Protein AF-A0A7S4ES69-F1 (afdb_monomer)

Nearest PDB structures (foldseek):
  4db5-assembly1_A  TM=4.041E-01  e=1.218E+00  Oryctolagus cuniculus
  2q8o-assembly1_B  TM=3.366E-01  e=8.833E-01  Mus musculus
  3fc0-assembly1_B  TM=3.414E-01  e=1.094E+00  Mus musculus
  2r30-assembly1_A  TM=4.254E-01  e=2.195E+00  Homo sapiens
  7law-assembly2_B  TM=4.004E-01  e=5.171E+00  Homo sapiens

Secondary structure (DSSP, 8-state):
--GGGEEEEEEETTT--EEEEE---S-TT---EEEEEEPSEEEEEEEEESSSS-SBSSS-B--EEEEETTEEEEEE---SSEEEEEEEEPPP-PPPPPSPPS----PPP-EEEEEE----S-TT--------------

Mean predicted aligned error: 13.43 Å

Foldseek 3Di:
DQLQQKKKWKAFPPPRHTFDIDDSDDDAQAKDKDKGWAAFGKIKIKMFGNQFCWQDDPVHHWKWFWDFVNHTPDIDTPTGGMDMDIDGDHHDPDDPDDPDDPDDPDDPDTGMIMTITGGDDDDDDDDDDDDDPDPDDD

pLDDT: mean 76.5, std 19.6, range [38.31, 98.0]

Solvent-accessible surface area (backbone atoms only — not comparable to full-atom values): 8461 Å² total; per-residue (Å²): 100,68,35,59,38,37,33,36,38,34,26,33,69,84,77,65,50,75,77,47,72,44,62,63,35,86,56,67,45,52,51,61,61,53,68,47,63,49,56,68,46,49,32,36,39,38,40,37,25,78,83,40,65,36,49,25,74,86,51,41,84,42,48,47,44,41,27,56,78,86,39,80,79,47,71,51,32,88,40,38,45,55,51,77,46,79,50,72,45,72,75,79,87,69,74,81,75,73,81,80,72,80,95,66,83,83,74,81,84,61,43,68,28,52,34,53,26,66,30,55,96,66,95,86,74,83,88,85,81,90,80,79,83,74,84,80,86,128

Organism: Chrysotila carterae (NCBI:txid13221)

Structure (mmCIF, N/CA/C/O backbone):
data_AF-A0A7S4ES69-F1
#
_entry.id   AF-A0A7S4ES69-F1
#
loop_
_atom_site.group_PDB
_atom_site.id
_atom_site.type_symbol
_atom_site.label_atom_id
_atom_site.label_alt_id
_atom_site.label_comp_id
_atom_site.label_asym_id
_atom_site.label_entity_id
_atom_site.label_seq_id
_atom_site.pdbx_PDB_ins_code
_atom_site.Cartn_x
_atom_site.Cartn_y
_atom_site.Cartn_z
_atom_site.occupancy
_atom_site.B_iso_or_equiv
_atom_site.auth_seq_id
_atom_site.auth_comp_id
_atom_site.auth_asym_id
_atom_site.auth_atom_id
_atom_site.pdbx_PDB_model_num
ATOM 1 N N . GLU A 1 1 ? 10.064 -0.796 -16.754 1.00 66.94 1 GLU A N 1
ATOM 2 C CA . GLU A 1 1 ? 9.433 -1.030 -15.451 1.00 66.94 1 GLU A CA 1
ATOM 3 C C . GLU A 1 1 ? 10.287 -2.006 -14.668 1.00 66.94 1 GLU A C 1
ATOM 5 O O . GLU A 1 1 ? 10.681 -3.027 -15.236 1.00 66.94 1 GLU A O 1
ATOM 10 N N . TYR A 1 2 ? 10.633 -1.652 -13.432 1.00 82.12 2 TYR A N 1
ATOM 11 C CA . TYR A 1 2 ? 11.487 -2.436 -12.544 1.00 82.12 2 TYR A CA 1
ATOM 12 C C . TYR A 1 2 ? 10.681 -2.820 -11.291 1.00 82.12 2 TYR A C 1
ATOM 14 O O . TYR A 1 2 ? 10.682 -2.113 -10.291 1.00 82.12 2 TYR A O 1
ATOM 22 N N . PRO A 1 3 ? 9.981 -3.964 -11.314 1.00 81.81 3 PRO A N 1
ATOM 23 C CA . PRO A 1 3 ? 9.034 -4.355 -10.261 1.00 81.81 3 PRO A CA 1
ATOM 24 C C . PRO A 1 3 ? 9.710 -4.552 -8.889 1.00 81.81 3 PRO A C 1
ATOM 26 O O . PRO A 1 3 ? 9.068 -4.461 -7.843 1.00 81.81 3 PRO A O 1
ATOM 29 N N . GLY A 1 4 ? 11.025 -4.792 -8.883 1.00 87.69 4 GLY A N 1
ATOM 30 C CA 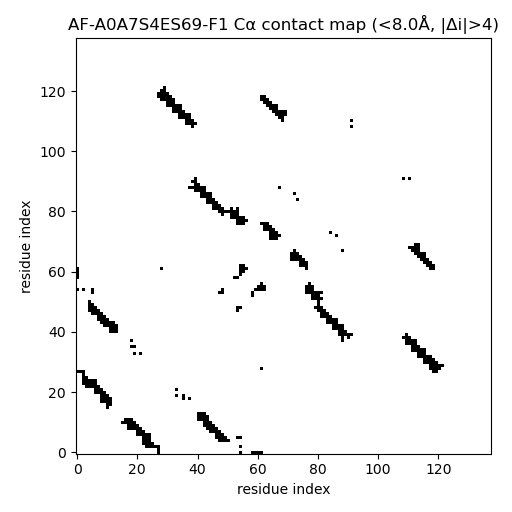. GLY A 1 4 ? 11.824 -4.973 -7.670 1.00 87.69 4 GLY A CA 1
ATOM 31 C C . GLY A 1 4 ? 11.993 -3.709 -6.836 1.00 87.69 4 GLY A C 1
ATOM 32 O O . GLY A 1 4 ? 12.523 -3.787 -5.731 1.00 87.69 4 GLY A O 1
ATOM 33 N N . GLU A 1 5 ? 11.561 -2.563 -7.350 1.00 88.44 5 GLU A N 1
ATOM 34 C CA . GLU A 1 5 ? 11.705 -1.258 -6.706 1.00 88.44 5 GLU A CA 1
ATOM 35 C C . GLU A 1 5 ? 10.463 -0.895 -5.885 1.00 88.44 5 GLU A C 1
ATOM 37 O O . GLU A 1 5 ? 10.553 -0.105 -4.944 1.00 88.44 5 GLU A O 1
ATOM 42 N N . THR A 1 6 ? 9.333 -1.542 -6.186 1.00 92.12 6 THR A N 1
ATOM 43 C CA . THR A 1 6 ? 8.032 -1.279 -5.579 1.00 92.12 6 THR A CA 1
ATOM 44 C C . THR A 1 6 ? 7.830 -2.080 -4.300 1.00 92.12 6 THR A C 1
ATOM 46 O O . THR A 1 6 ? 7.838 -3.312 -4.309 1.00 92.12 6 THR A O 1
ATOM 49 N N . THR A 1 7 ? 7.549 -1.391 -3.200 1.00 95.94 7 THR A N 1
ATOM 50 C CA . THR A 1 7 ? 7.100 -2.002 -1.939 1.00 95.94 7 THR A CA 1
ATOM 51 C C . THR A 1 7 ? 5.898 -1.252 -1.393 1.00 95.94 7 THR A C 1
ATOM 53 O O . THR A 1 7 ? 5.713 -0.074 -1.685 1.00 95.94 7 THR A O 1
ATOM 56 N N . TRP A 1 8 ? 5.058 -1.909 -0.600 1.00 96.88 8 TRP A N 1
ATOM 57 C CA . TRP A 1 8 ? 3.935 -1.234 0.046 1.00 96.88 8 TRP A CA 1
ATOM 58 C C . TRP A 1 8 ? 3.580 -1.846 1.394 1.00 96.88 8 TRP A C 1
ATOM 60 O O . TRP A 1 8 ? 3.971 -2.969 1.721 1.00 96.88 8 TRP A O 1
ATOM 70 N N . VAL A 1 9 ? 2.829 -1.082 2.182 1.00 97.31 9 VAL A N 1
ATOM 71 C CA . VAL A 1 9 ? 2.365 -1.446 3.518 1.00 97.31 9 VAL A CA 1
ATOM 72 C C . VAL A 1 9 ? 0.966 -0.892 3.776 1.00 97.31 9 VAL A C 1
ATOM 74 O O . VAL A 1 9 ? 0.649 0.224 3.367 1.00 97.31 9 VAL A O 1
ATOM 77 N N . VAL A 1 10 ? 0.143 -1.657 4.491 1.00 96.81 10 VAL A N 1
ATOM 78 C CA . VAL A 1 10 ? -1.090 -1.178 5.132 1.00 96.81 10 VAL A CA 1
ATOM 79 C C . VAL A 1 10 ? -0.894 -1.259 6.638 1.00 96.81 10 VAL A C 1
ATOM 81 O O . VAL A 1 10 ? -0.614 -2.337 7.173 1.00 96.81 10 VAL A O 1
ATOM 84 N N . ARG A 1 11 ? -1.060 -0.127 7.321 1.00 96.94 11 ARG A N 1
ATOM 85 C CA . ARG A 1 11 ? -0.943 -0.034 8.781 1.00 96.94 11 ARG A CA 1
ATOM 86 C C . ARG A 1 11 ? -2.095 0.743 9.404 1.00 96.94 11 ARG A C 1
ATOM 88 O O . ARG A 1 11 ? -2.690 1.583 8.730 1.00 96.94 11 ARG A O 1
ATOM 95 N N . SER A 1 12 ? -2.406 0.467 10.669 1.00 95.81 12 SER A N 1
ATOM 96 C CA . SER A 1 12 ? -3.369 1.268 11.438 1.00 95.81 12 SER A CA 1
ATOM 97 C C . SER A 1 12 ? -2.846 2.696 11.586 1.00 95.81 12 SER A C 1
ATOM 99 O O . SER A 1 12 ? -1.698 2.904 11.982 1.00 95.81 12 SER A O 1
ATOM 101 N N . ALA A 1 13 ? -3.693 3.682 11.301 1.00 95.19 13 ALA A N 1
ATO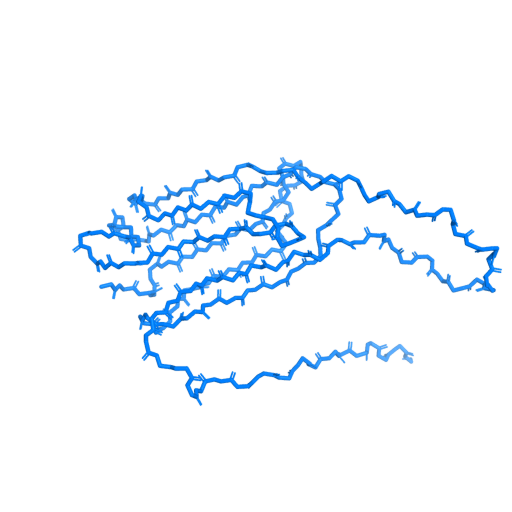M 102 C CA . ALA A 1 13 ? -3.388 5.090 11.541 1.00 95.19 13 ALA A CA 1
ATOM 103 C C . ALA A 1 13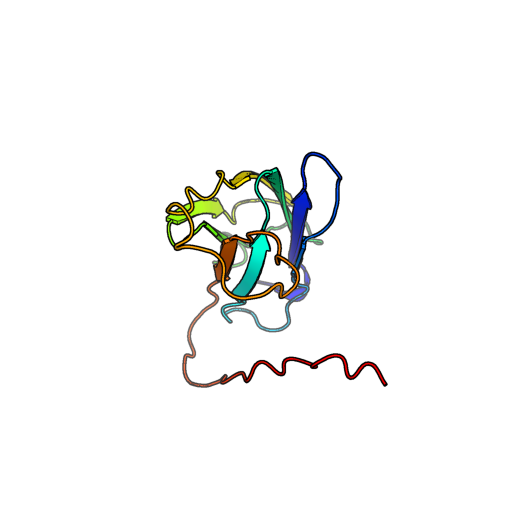 ? -3.306 5.413 13.046 1.00 95.19 13 ALA A C 1
ATOM 105 O O . ALA A 1 13 ? -2.665 6.387 13.443 1.00 95.19 13 ALA A O 1
ATOM 106 N N . THR A 1 14 ? -3.938 4.586 13.884 1.00 93.50 14 THR A N 1
ATOM 107 C CA . THR A 1 14 ? -4.042 4.785 15.333 1.00 93.50 14 THR A CA 1
ATOM 108 C C . THR A 1 14 ? -2.888 4.128 16.087 1.00 93.50 14 THR A C 1
ATOM 110 O O . THR A 1 14 ? -2.304 4.743 16.983 1.00 93.50 14 THR A O 1
ATOM 113 N N . THR A 1 15 ? -2.568 2.870 15.768 1.00 95.38 15 THR A N 1
ATOM 114 C CA . THR A 1 15 ? -1.577 2.073 16.516 1.00 95.38 15 THR A CA 1
ATOM 115 C C . THR A 1 15 ? -0.246 1.907 15.793 1.00 95.38 15 THR A C 1
ATOM 117 O O . THR A 1 15 ? 0.707 1.437 16.412 1.00 95.38 15 THR A O 1
ATOM 120 N N . ASP A 1 16 ? -0.175 2.277 14.510 1.00 94.81 16 ASP A N 1
ATOM 121 C CA . ASP A 1 16 ? 0.951 1.998 13.607 1.00 94.81 16 ASP A CA 1
ATOM 122 C C . ASP A 1 16 ? 1.214 0.487 13.396 1.00 94.81 16 ASP A C 1
ATOM 124 O O . ASP A 1 16 ? 2.234 0.088 12.834 1.00 94.81 16 ASP A O 1
ATOM 128 N N . GLU A 1 17 ? 0.282 -0.380 13.816 1.00 95.19 17 GLU A N 1
ATOM 129 C CA . GLU A 1 17 ? 0.353 -1.826 13.591 1.00 95.19 17 GLU A CA 1
ATOM 130 C C . GLU A 1 17 ? 0.245 -2.147 12.098 1.00 95.19 17 GLU A C 1
ATOM 132 O O . GLU A 1 17 ? -0.662 -1.672 11.414 1.00 95.19 17 GLU A O 1
ATOM 137 N N . VAL A 1 18 ? 1.159 -2.979 11.599 1.00 95.06 18 VAL A N 1
ATOM 138 C CA . VAL A 1 18 ? 1.219 -3.394 10.195 1.00 95.06 18 VAL A CA 1
ATOM 139 C C . VAL A 1 18 ? 0.365 -4.640 9.976 1.00 95.06 18 VAL A C 1
ATOM 141 O O . VAL A 1 18 ? 0.613 -5.677 10.586 1.00 95.06 18 VAL A O 1
ATOM 144 N N . PHE A 1 19 ? -0.595 -4.549 9.056 1.00 92.25 19 PHE A N 1
ATOM 145 C CA . PHE A 1 19 ? -1.512 -5.643 8.719 1.00 92.25 19 PHE A CA 1
ATOM 146 C C . PHE A 1 19 ? -1.144 -6.347 7.415 1.00 92.25 19 PHE A C 1
ATOM 148 O O . PHE A 1 19 ? -1.344 -7.553 7.286 1.00 92.25 19 PHE A O 1
ATOM 155 N N . LEU A 1 20 ? -0.606 -5.604 6.447 1.00 93.81 20 LEU A N 1
ATOM 156 C CA . LEU A 1 20 ? -0.141 -6.149 5.176 1.00 93.81 20 LEU A CA 1
ATOM 157 C C . LEU A 1 20 ? 1.129 -5.456 4.724 1.00 93.81 20 LEU A C 1
ATOM 159 O O . LEU A 1 20 ? 1.294 -4.252 4.912 1.00 93.81 20 LEU A O 1
ATOM 163 N N . THR A 1 21 ? 1.972 -6.221 4.046 1.00 95.12 21 THR A N 1
ATOM 164 C CA . THR A 1 21 ? 3.102 -5.723 3.271 1.00 95.12 21 THR A CA 1
ATOM 165 C C . THR A 1 21 ? 3.150 -6.437 1.928 1.00 95.12 21 THR A C 1
ATOM 167 O O . THR A 1 21 ? 2.635 -7.548 1.779 1.00 95.12 21 THR A O 1
ATOM 170 N N . GLY A 1 22 ? 3.789 -5.810 0.948 1.00 94.25 22 GLY A N 1
ATOM 171 C CA . GLY A 1 22 ? 4.047 -6.423 -0.346 1.00 94.25 22 GLY A CA 1
ATOM 172 C C . GLY A 1 22 ? 5.267 -5.832 -1.036 1.00 94.25 22 GLY A C 1
ATOM 173 O O . GLY A 1 22 ? 5.803 -4.800 -0.627 1.00 94.25 22 GLY A O 1
ATOM 174 N N . GLY A 1 23 ? 5.703 -6.530 -2.083 1.00 93.00 23 GLY A N 1
ATOM 175 C CA . GLY A 1 23 ? 6.969 -6.275 -2.754 1.00 93.00 23 GLY A CA 1
ATOM 176 C C . GLY A 1 23 ? 8.192 -6.654 -1.899 1.00 93.00 23 GLY A C 1
ATOM 177 O O . GLY A 1 23 ? 8.047 -7.120 -0.765 1.00 93.00 23 GLY A O 1
ATOM 178 N N . PRO A 1 24 ? 9.411 -6.465 -2.426 1.00 93.75 24 PRO A N 1
ATOM 179 C CA . PRO A 1 24 ? 9.710 -6.121 -3.818 1.00 93.75 24 PRO A CA 1
ATOM 180 C C . PRO A 1 24 ? 9.298 -7.240 -4.783 1.00 93.75 24 PRO A C 1
ATOM 182 O O . PRO A 1 24 ? 9.284 -8.415 -4.409 1.00 93.75 24 PRO A O 1
ATOM 185 N N . TYR A 1 25 ? 8.943 -6.887 -6.016 1.00 89.81 25 TYR A N 1
ATOM 186 C CA . TYR A 1 25 ? 8.411 -7.837 -6.994 1.00 89.81 25 TYR A CA 1
ATOM 187 C C . TYR A 1 25 ? 9.456 -8.268 -8.029 1.00 89.81 25 TYR A C 1
ATOM 189 O O . TYR A 1 25 ? 10.435 -7.574 -8.275 1.00 89.81 25 TYR A O 1
ATOM 197 N N . LEU A 1 26 ? 9.283 -9.447 -8.628 1.00 84.44 26 LEU A N 1
ATOM 198 C CA . LEU A 1 26 ? 10.257 -9.992 -9.584 1.00 84.44 26 LEU A CA 1
ATOM 199 C C . LEU A 1 26 ? 9.808 -9.817 -11.032 1.00 84.44 26 LEU A C 1
ATOM 201 O O . LEU A 1 26 ? 10.637 -9.544 -11.901 1.00 84.44 26 LEU A O 1
ATOM 205 N N . ASP A 1 27 ? 8.508 -9.942 -11.278 1.00 81.69 27 ASP A N 1
ATOM 206 C CA . ASP A 1 27 ? 7.955 -10.015 -12.621 1.00 81.69 27 ASP A CA 1
ATOM 207 C C . ASP A 1 27 ? 7.249 -8.707 -12.970 1.00 81.69 27 ASP A C 1
ATOM 209 O O . ASP A 1 27 ? 6.297 -8.286 -12.312 1.00 81.69 27 ASP A O 1
ATOM 213 N N . ALA A 1 28 ? 7.734 -8.047 -14.022 1.00 79.50 28 ALA A N 1
ATOM 214 C CA . ALA A 1 28 ? 7.025 -6.929 -14.621 1.00 79.50 28 ALA A CA 1
ATOM 215 C C . ALA A 1 28 ? 5.828 -7.508 -15.368 1.00 79.50 28 ALA A C 1
ATOM 217 O O . ALA A 1 28 ? 5.976 -8.500 -16.083 1.00 79.50 28 ALA A O 1
ATOM 218 N N . GLY A 1 29 ? 4.656 -6.909 -15.213 1.00 71.25 29 GLY A N 1
ATOM 219 C CA . GLY A 1 29 ? 3.488 -7.403 -15.921 1.00 71.25 29 GLY A CA 1
ATOM 220 C C . GLY A 1 29 ? 2.877 -8.717 -15.375 1.00 71.25 29 GLY A C 1
ATOM 221 O O . GLY A 1 29 ? 2.176 -9.404 -16.098 1.00 71.25 29 GLY A O 1
ATOM 222 N N . PHE A 1 30 ? 3.106 -9.092 -14.113 1.00 78.88 30 PHE A N 1
ATOM 223 C CA . PHE A 1 30 ? 2.238 -9.959 -13.292 1.00 78.88 30 PHE A CA 1
ATOM 224 C C . PHE A 1 30 ? 1.365 -9.360 -12.134 1.00 78.88 30 PHE A C 1
ATOM 226 O O . PHE A 1 30 ? 1.910 -8.757 -11.203 1.00 78.88 30 PHE A O 1
ATOM 233 N N . LEU A 1 31 ? 0.037 -9.610 -12.097 1.00 79.25 31 LEU A N 1
ATOM 234 C CA . LEU A 1 31 ? -0.908 -9.173 -11.030 1.00 79.25 31 LEU A CA 1
ATOM 235 C C . LEU A 1 31 ? -0.589 -9.718 -9.610 1.00 79.25 31 LEU A C 1
ATOM 237 O O . LEU A 1 31 ? -0.967 -10.845 -9.293 1.00 79.25 31 LEU A O 1
ATOM 241 N N . TYR A 1 32 ? -0.022 -8.914 -8.700 1.00 84.81 32 TYR A N 1
ATOM 242 C CA . TYR A 1 32 ? 0.177 -9.260 -7.282 1.00 84.81 32 TYR A CA 1
ATOM 243 C C . TYR A 1 32 ? -1.004 -8.927 -6.338 1.00 84.81 32 TYR A C 1
ATOM 245 O O . TYR A 1 32 ? -1.140 -7.833 -5.808 1.00 84.81 32 TYR A O 1
ATOM 253 N N . ALA A 1 33 ? -1.849 -9.898 -6.009 1.00 86.56 33 ALA A N 1
ATOM 254 C CA . ALA A 1 33 ? -2.922 -9.732 -5.021 1.00 86.56 33 ALA A CA 1
ATOM 255 C C . ALA A 1 33 ? -2.514 -10.174 -3.597 1.00 86.56 33 ALA A C 1
ATOM 257 O O . ALA A 1 33 ? -1.815 -11.172 -3.445 1.00 86.56 33 ALA A O 1
ATOM 258 N N . ALA A 1 34 ? -2.982 -9.482 -2.554 1.00 86.50 34 ALA A N 1
ATOM 259 C CA . ALA A 1 34 ? -2.839 -9.865 -1.146 1.00 86.50 34 ALA A CA 1
ATOM 260 C C . ALA A 1 34 ? -4.130 -9.559 -0.371 1.00 86.50 34 ALA A C 1
ATOM 262 O O . ALA A 1 34 ? -4.671 -8.475 -0.485 1.00 86.50 34 ALA A O 1
ATOM 263 N N . GLU A 1 35 ? -4.646 -10.467 0.451 1.00 88.12 35 GLU A N 1
ATOM 264 C CA . GLU A 1 35 ? -5.863 -10.210 1.233 1.00 88.12 35 GLU A CA 1
ATOM 265 C C . GLU A 1 35 ? -5.626 -10.332 2.736 1.00 88.12 35 GLU A C 1
ATOM 267 O O . GLU A 1 35 ? -4.852 -11.174 3.185 1.00 88.12 35 GLU A O 1
ATOM 272 N N . VAL A 1 36 ? -6.290 -9.488 3.525 1.00 89.06 36 VAL A N 1
ATOM 273 C CA . VAL A 1 36 ? -6.257 -9.527 4.993 1.00 89.06 36 VAL A CA 1
ATOM 274 C C . VAL A 1 36 ? -7.618 -9.173 5.541 1.00 89.06 36 VAL A C 1
ATOM 276 O O . VAL A 1 36 ? -8.373 -8.453 4.902 1.00 89.06 36 VAL A O 1
ATOM 279 N N . PHE A 1 37 ? -7.932 -9.614 6.753 1.00 85.81 37 PHE A N 1
ATOM 280 C CA . PHE A 1 37 ? -9.080 -9.061 7.443 1.00 85.81 37 PHE A CA 1
ATOM 281 C C . PHE A 1 37 ? -8.673 -7.898 8.350 1.00 85.81 37 PHE A C 1
ATOM 283 O O . PHE A 1 37 ? -7.861 -8.088 9.254 1.00 85.81 37 PHE A O 1
ATOM 290 N N . LEU A 1 38 ? -9.254 -6.715 8.136 1.00 86.88 38 LEU A N 1
ATOM 291 C CA . LEU A 1 38 ? -8.997 -5.533 8.964 1.00 86.88 38 LEU A CA 1
ATOM 292 C C . LEU A 1 38 ? -10.134 -5.325 9.980 1.00 86.88 38 LEU A C 1
ATOM 294 O O . LEU A 1 38 ? -11.307 -5.471 9.612 1.00 86.88 38 LEU A O 1
ATOM 298 N N . PRO A 1 39 ? -9.832 -5.027 11.258 1.00 87.81 39 PRO A N 1
ATOM 299 C CA . PRO A 1 39 ? -10.836 -4.533 12.195 1.00 87.81 39 PRO A CA 1
ATOM 300 C C . PRO A 1 39 ? -11.359 -3.138 11.798 1.00 87.81 39 PRO A C 1
ATOM 302 O O . PRO A 1 39 ? -10.860 -2.498 10.879 1.00 87.81 39 PRO A O 1
ATOM 305 N N . TYR A 1 40 ? -12.397 -2.671 12.497 1.00 89.31 40 TYR A N 1
ATOM 306 C CA . TYR A 1 40 ? -12.844 -1.278 12.398 1.00 89.31 40 TYR A CA 1
ATOM 307 C C . TYR A 1 40 ? -11.742 -0.351 12.918 1.00 89.31 40 TYR A C 1
ATOM 309 O O . TYR A 1 40 ? -11.444 -0.373 14.115 1.00 89.31 40 TYR A O 1
ATOM 317 N N . ASP A 1 41 ? -11.161 0.439 12.021 1.00 92.81 41 ASP A N 1
ATOM 318 C CA . ASP A 1 41 ? -10.172 1.475 12.316 1.00 92.81 41 ASP A CA 1
ATOM 319 C C . ASP A 1 41 ? -9.964 2.364 11.074 1.00 92.81 41 ASP A C 1
ATOM 321 O O . ASP A 1 41 ? -10.532 2.134 9.995 1.00 92.81 41 ASP A O 1
ATOM 325 N N . GLU A 1 42 ? -9.122 3.374 11.239 1.00 95.69 42 GLU A N 1
ATOM 326 C CA . GLU A 1 42 ? -8.524 4.149 10.160 1.00 95.69 42 GLU A CA 1
ATOM 327 C C . GLU A 1 42 ? -7.164 3.547 9.785 1.00 95.69 42 GLU A C 1
ATOM 329 O O . GLU A 1 42 ? -6.392 3.105 10.641 1.00 95.69 42 GLU A O 1
ATOM 334 N N . TYR A 1 43 ? -6.859 3.532 8.492 1.00 96.44 43 TYR A N 1
ATOM 335 C CA . TYR A 1 43 ? -5.674 2.886 7.943 1.00 96.44 43 TYR A CA 1
ATOM 336 C C . TYR A 1 43 ? -4.944 3.792 6.969 1.00 96.44 43 TYR A C 1
ATOM 338 O O . TYR A 1 43 ? -5.541 4.621 6.284 1.00 96.44 43 TYR A O 1
ATOM 346 N N . ILE A 1 44 ? -3.638 3.562 6.874 1.00 98.00 44 ILE A N 1
ATOM 347 C CA . ILE A 1 44 ? -2.759 4.204 5.906 1.00 98.00 44 ILE A CA 1
ATOM 348 C C . ILE A 1 44 ? -2.184 3.116 5.009 1.00 98.00 44 ILE A C 1
ATOM 350 O O . ILE A 1 44 ? -1.439 2.244 5.467 1.00 98.00 44 ILE A O 1
ATOM 354 N N . PHE A 1 45 ? -2.512 3.191 3.725 1.00 97.69 45 PHE A N 1
ATOM 355 C CA . PHE A 1 45 ? -1.760 2.527 2.672 1.00 97.69 45 PHE A CA 1
ATOM 356 C C . PHE A 1 45 ? -0.584 3.420 2.276 1.00 97.69 45 PHE A C 1
ATOM 358 O O . PHE A 1 45 ? -0.744 4.624 2.074 1.00 97.69 45 PHE A O 1
ATOM 365 N N . SER A 1 46 ? 0.612 2.848 2.199 1.00 97.38 46 SER A N 1
ATOM 366 C CA . SER A 1 46 ? 1.808 3.524 1.700 1.00 97.38 46 SER A CA 1
ATOM 367 C C . SER A 1 46 ? 2.472 2.637 0.666 1.00 97.38 46 SER A C 1
ATOM 369 O O . SER A 1 46 ? 2.757 1.478 0.961 1.00 97.38 46 SER A O 1
ATOM 371 N N . ILE A 1 47 ? 2.747 3.186 -0.508 1.00 96.50 47 ILE A N 1
ATOM 372 C CA . ILE A 1 47 ? 3.529 2.544 -1.563 1.00 96.50 47 ILE A CA 1
ATOM 373 C C . ILE A 1 47 ? 4.785 3.370 -1.810 1.00 96.50 47 ILE A C 1
ATOM 375 O O . ILE A 1 47 ? 4.745 4.598 -1.738 1.00 96.50 47 ILE A O 1
ATOM 379 N N . LEU A 1 48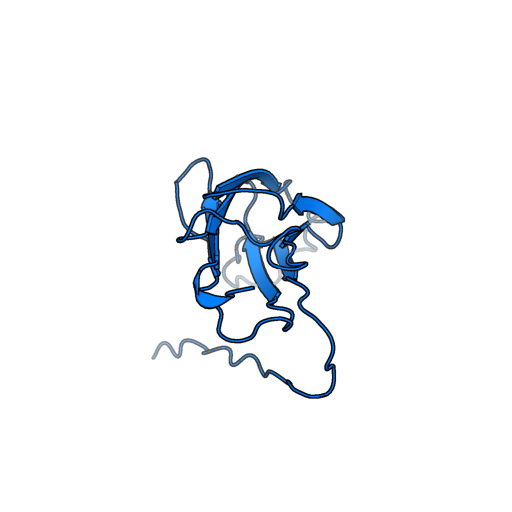 ? 5.902 2.687 -2.023 1.00 95.62 48 LEU A N 1
ATOM 380 C CA . LEU A 1 48 ? 7.220 3.270 -2.193 1.00 95.62 48 LEU A CA 1
ATOM 381 C C . LEU A 1 48 ? 7.872 2.685 -3.437 1.00 95.62 48 LEU A C 1
ATOM 383 O O . LEU A 1 48 ? 7.802 1.474 -3.661 1.00 95.62 48 LEU A O 1
ATOM 387 N N . ASP A 1 49 ? 8.550 3.550 -4.173 1.00 93.50 49 ASP A N 1
ATOM 388 C CA . ASP A 1 49 ? 9.470 3.188 -5.234 1.00 93.50 49 ASP A CA 1
ATOM 389 C C . ASP A 1 49 ? 10.884 3.638 -4.850 1.00 93.50 49 ASP A C 1
ATOM 391 O O . ASP A 1 49 ? 11.128 4.802 -4.527 1.00 93.50 49 ASP A O 1
ATOM 395 N N . SER A 1 50 ? 11.823 2.693 -4.817 1.00 93.75 50 SER A N 1
ATOM 396 C CA . SER A 1 50 ? 13.171 2.961 -4.299 1.00 93.75 50 SER A CA 1
ATOM 397 C C . SER A 1 50 ? 14.072 3.787 -5.228 1.00 93.75 50 SER A C 1
ATOM 399 O O . SER A 1 50 ? 15.089 4.307 -4.755 1.00 93.75 50 SER A O 1
ATOM 401 N N . PHE A 1 51 ? 13.731 3.911 -6.514 1.00 90.19 51 PHE A N 1
ATOM 402 C CA . PHE A 1 51 ? 14.491 4.692 -7.497 1.00 90.19 51 PHE A CA 1
ATOM 403 C C . PHE A 1 51 ? 13.842 6.044 -7.805 1.00 90.19 51 PHE A C 1
ATOM 405 O O . PHE A 1 51 ? 14.519 6.933 -8.334 1.00 90.19 51 PHE A O 1
ATOM 412 N N . GLY A 1 52 ? 12.588 6.228 -7.395 1.00 90.00 52 GLY A N 1
ATOM 413 C CA . GLY A 1 52 ? 11.888 7.505 -7.433 1.00 90.00 52 GLY A CA 1
ATOM 414 C C . GLY A 1 52 ? 11.340 7.860 -8.809 1.00 90.00 52 GLY A C 1
ATOM 415 O O . GLY A 1 52 ? 11.050 9.030 -9.071 1.00 90.00 52 GLY A O 1
ATOM 416 N N . ASP A 1 53 ? 11.235 6.890 -9.713 1.00 86.56 53 ASP A N 1
ATOM 417 C CA . ASP A 1 53 ? 10.624 7.060 -11.033 1.00 86.56 53 ASP A CA 1
ATOM 418 C C . ASP A 1 53 ? 9.172 6.564 -11.086 1.00 86.56 53 ASP A C 1
ATOM 420 O O . ASP A 1 53 ? 8.470 6.849 -12.064 1.00 86.56 53 ASP A O 1
ATOM 424 N N . GLY A 1 54 ? 8.717 5.925 -10.005 1.00 87.56 54 GLY A N 1
ATOM 425 C CA . GLY A 1 54 ? 7.352 5.467 -9.818 1.00 87.56 54 GLY A CA 1
ATOM 426 C C . GLY A 1 54 ? 7.013 4.218 -10.612 1.00 87.56 54 GLY A C 1
ATOM 427 O O . GLY A 1 54 ? 7.787 3.705 -11.413 1.00 87.56 54 GLY A O 1
ATOM 428 N N . ILE A 1 55 ? 5.777 3.752 -10.440 1.00 87.12 55 ILE A N 1
ATOM 429 C CA . ILE A 1 55 ? 5.306 2.543 -11.129 1.00 87.12 55 ILE A CA 1
ATOM 430 C C . ILE A 1 55 ? 4.617 2.838 -12.471 1.00 87.12 55 ILE A C 1
ATOM 432 O O . ILE A 1 55 ? 4.378 1.911 -13.242 1.00 87.12 55 ILE A O 1
ATOM 436 N N . CYS A 1 56 ? 4.314 4.108 -12.788 1.00 84.69 56 CYS A N 1
ATOM 437 C CA . CYS A 1 56 ? 3.583 4.488 -14.004 1.00 84.69 56 CYS A CA 1
ATOM 438 C C . CYS A 1 56 ? 4.285 5.472 -14.957 1.00 84.69 56 CYS A C 1
ATOM 440 O O . CYS A 1 56 ? 5.010 6.397 -14.593 1.00 84.69 56 CYS A O 1
ATOM 442 N N . CYS A 1 57 ? 3.891 5.295 -16.224 1.00 75.44 57 CYS A N 1
ATOM 443 C CA . CYS A 1 57 ? 3.544 6.274 -17.258 1.00 75.44 57 CYS A CA 1
ATOM 444 C C . CYS A 1 57 ? 4.664 6.641 -18.221 1.00 75.44 57 CYS A C 1
ATOM 446 O O . CYS A 1 57 ? 4.453 6.673 -19.435 1.00 75.44 57 CYS A O 1
ATOM 448 N N . LEU A 1 58 ? 5.866 6.878 -17.705 1.00 68.75 58 LEU A N 1
ATOM 449 C CA . LEU A 1 58 ? 7.059 7.014 -18.546 1.00 68.75 58 LEU A CA 1
ATOM 450 C C . LEU A 1 58 ? 7.872 5.720 -18.590 1.00 68.75 58 LEU A C 1
ATOM 452 O O . LEU A 1 58 ? 8.492 5.421 -19.612 1.00 68.75 58 LEU A O 1
ATOM 456 N N . TYR A 1 59 ? 7.825 4.942 -17.509 1.00 65.81 59 TYR A N 1
ATOM 457 C CA . TYR A 1 59 ? 8.652 3.751 -17.325 1.00 65.81 59 TYR A CA 1
ATOM 458 C C . TYR A 1 59 ? 7.844 2.449 -17.265 1.00 65.81 59 TYR A C 1
ATOM 460 O O . TYR A 1 59 ? 8.443 1.375 -17.187 1.00 65.81 59 TYR A O 1
ATOM 468 N N . GLY A 1 60 ? 6.522 2.541 -17.448 1.00 72.06 60 GLY A N 1
ATOM 469 C CA . GLY A 1 60 ? 5.624 1.433 -17.757 1.00 72.06 60 GLY A CA 1
ATOM 470 C C . GLY A 1 60 ? 4.154 1.757 -17.462 1.00 72.06 60 GLY A C 1
ATOM 471 O O . GLY A 1 60 ? 3.755 2.905 -17.649 1.00 72.06 60 GLY A O 1
ATOM 472 N N . ASN A 1 61 ? 3.332 0.771 -17.102 1.00 82.94 61 ASN A N 1
ATOM 473 C CA . ASN A 1 61 ? 1.876 0.944 -16.913 1.00 82.94 61 ASN A CA 1
ATOM 474 C C . ASN A 1 61 ? 1.388 0.329 -15.591 1.00 82.94 61 ASN A C 1
ATOM 476 O O . ASN A 1 61 ? 0.247 -0.135 -15.513 1.00 82.94 61 ASN A O 1
ATOM 480 N N . GLY A 1 62 ? 2.260 0.280 -14.583 1.00 86.25 62 GLY A N 1
ATOM 481 C CA . GLY A 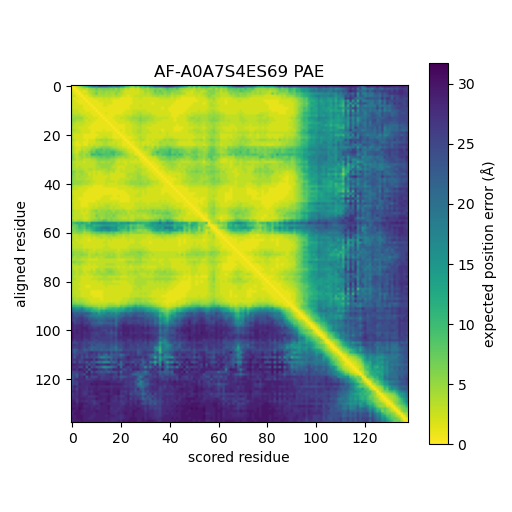1 62 ? 1.930 -0.196 -13.251 1.00 86.25 62 GLY A CA 1
ATOM 482 C C . GLY A 1 62 ? 0.887 0.679 -12.561 1.00 86.25 62 GLY A C 1
ATOM 483 O O . GLY A 1 62 ? 0.818 1.896 -12.745 1.00 86.25 62 GLY A O 1
ATOM 484 N N . GLU A 1 63 ? 0.058 0.031 -11.752 1.00 91.06 63 GLU A N 1
ATOM 485 C CA . GLU A 1 63 ? -1.023 0.665 -11.015 1.00 91.06 63 GLU A CA 1
ATOM 486 C C . GLU A 1 63 ? -1.338 -0.144 -9.755 1.00 91.06 63 GLU A C 1
ATOM 488 O O . GLU A 1 63 ? -1.275 -1.376 -9.756 1.00 91.06 63 GLU A O 1
ATOM 493 N N . TRP A 1 64 ? -1.716 0.538 -8.678 1.00 93.62 64 TRP A N 1
ATOM 494 C CA . TRP A 1 64 ? -2.258 -0.087 -7.479 1.00 93.62 64 TRP A CA 1
ATOM 495 C C . TRP A 1 64 ? -3.746 0.246 -7.337 1.00 93.62 64 TRP A C 1
ATOM 497 O O . TRP A 1 64 ? -4.212 1.318 -7.719 1.00 93.62 64 TRP A O 1
ATOM 507 N N . THR A 1 65 ? -4.520 -0.690 -6.792 1.00 94.25 65 THR A N 1
ATOM 508 C CA . THR A 1 65 ? -5.944 -0.508 -6.476 1.00 94.25 65 THR A CA 1
ATOM 509 C C . THR A 1 65 ? -6.233 -1.145 -5.125 1.00 94.25 65 THR A C 1
ATOM 511 O O . THR A 1 65 ? -5.813 -2.276 -4.867 1.00 94.25 65 THR A O 1
ATOM 514 N N . LEU A 1 66 ? -6.958 -0.432 -4.264 1.00 93.12 66 LEU A N 1
ATOM 515 C CA . LEU A 1 66 ? -7.372 -0.914 -2.950 1.00 93.12 66 LEU A CA 1
ATOM 516 C C . LEU A 1 66 ? -8.890 -1.106 -2.939 1.00 93.12 66 LEU A C 1
ATOM 518 O O . LEU A 1 66 ? -9.649 -0.167 -3.189 1.00 93.12 66 LEU A O 1
ATOM 522 N N . LEU A 1 67 ? -9.326 -2.336 -2.651 1.00 91.44 67 LEU A N 1
ATOM 523 C CA . LEU A 1 67 ? -10.737 -2.704 -2.580 1.00 91.44 67 LEU A CA 1
ATOM 524 C C . LEU A 1 67 ? -11.128 -3.052 -1.141 1.00 91.44 67 LEU A C 1
ATOM 526 O O . LEU A 1 67 ? -10.538 -3.931 -0.516 1.00 91.44 67 LEU A O 1
ATOM 530 N N . LEU A 1 68 ? -12.189 -2.426 -0.643 1.00 87.19 68 LEU A N 1
ATOM 531 C CA . LEU A 1 68 ? -12.823 -2.761 0.626 1.00 87.19 68 LEU A CA 1
ATOM 532 C C . LEU A 1 68 ? -14.186 -3.397 0.344 1.00 87.19 68 LEU A C 1
ATOM 534 O O . LEU A 1 68 ? -15.061 -2.756 -0.232 1.00 87.19 68 LEU A O 1
ATOM 538 N N . GLN A 1 69 ? -14.371 -4.670 0.711 1.00 82.69 69 GLN A N 1
ATOM 539 C CA . GLN A 1 69 ? -15.590 -5.437 0.387 1.00 82.69 69 GLN A CA 1
ATOM 540 C C . GLN A 1 69 ? -15.951 -5.417 -1.114 1.00 82.69 69 GLN A C 1
ATOM 542 O O . GLN A 1 69 ? -17.121 -5.375 -1.494 1.00 82.69 69 GLN A O 1
ATOM 547 N N . GLY A 1 70 ? -14.939 -5.400 -1.987 1.00 82.00 70 GLY A N 1
ATOM 548 C CA . GLY A 1 70 ? -15.126 -5.310 -3.438 1.00 82.00 70 GLY A CA 1
ATOM 549 C C . GLY A 1 70 ? -15.535 -3.923 -3.953 1.00 82.00 70 GLY A C 1
ATOM 550 O O . GLY A 1 70 ? -15.876 -3.803 -5.127 1.00 82.00 70 GLY A O 1
ATOM 551 N N . GLN A 1 71 ? -15.523 -2.884 -3.113 1.00 85.31 71 GLN A N 1
ATOM 552 C CA . GLN A 1 71 ? -15.654 -1.486 -3.530 1.00 85.31 71 GLN A CA 1
ATOM 553 C C . GLN A 1 71 ? -14.280 -0.822 -3.571 1.00 85.31 71 GLN A C 1
ATOM 555 O O . GLN A 1 71 ? -13.507 -0.949 -2.626 1.00 85.31 71 GLN A O 1
ATOM 560 N N . GLU A 1 72 ? -13.979 -0.103 -4.648 1.00 93.12 72 GLU A N 1
ATOM 561 C CA . GLU A 1 72 ? -12.739 0.667 -4.764 1.00 93.12 72 GLU A CA 1
ATOM 562 C C . GLU A 1 72 ? -12.739 1.831 -3.774 1.00 93.12 72 GLU A C 1
ATOM 564 O O . GLU A 1 72 ? -13.643 2.669 -3.787 1.00 93.12 72 GLU A O 1
ATOM 569 N N . VAL A 1 73 ? -11.726 1.864 -2.908 1.00 93.56 73 VAL A N 1
ATOM 570 C CA . VAL A 1 73 ? -11.491 2.967 -1.961 1.00 93.56 73 VAL A CA 1
ATOM 571 C C . VAL A 1 73 ? -10.275 3.808 -2.341 1.00 93.56 73 VAL A C 1
ATOM 573 O O . VAL A 1 73 ? -10.099 4.899 -1.807 1.00 93.56 73 VAL A O 1
ATOM 576 N N . GLY A 1 74 ? -9.470 3.343 -3.297 1.00 93.31 74 GLY A N 1
ATOM 577 C CA . GLY A 1 74 ? -8.457 4.164 -3.942 1.00 93.31 74 GLY A CA 1
ATOM 578 C C . GLY A 1 74 ? -7.693 3.429 -5.033 1.00 93.31 74 GLY A C 1
ATOM 579 O O . GLY A 1 74 ? -7.704 2.197 -5.108 1.00 93.31 74 GLY A O 1
ATOM 580 N N . ARG A 1 75 ? -7.035 4.223 -5.874 1.00 95.25 75 ARG A N 1
ATOM 581 C CA . ARG A 1 75 ? -6.280 3.788 -7.045 1.00 95.25 75 ARG A CA 1
ATOM 582 C C . ARG A 1 75 ? -5.209 4.824 -7.364 1.00 95.25 75 ARG A C 1
ATOM 584 O O . ARG A 1 75 ? -5.465 6.018 -7.202 1.00 95.25 75 ARG A O 1
ATOM 591 N N . GLY A 1 76 ? -4.049 4.375 -7.826 1.00 93.44 76 GLY A N 1
ATOM 592 C CA . GLY A 1 76 ? -2.927 5.259 -8.137 1.00 93.44 76 GLY A CA 1
ATOM 593 C C . GLY A 1 76 ? -1.761 4.530 -8.793 1.00 93.44 76 GLY A C 1
ATOM 594 O O . GLY A 1 76 ? -1.863 3.362 -9.160 1.00 93.44 76 GLY A O 1
ATOM 595 N N . GLY A 1 77 ? -0.643 5.231 -8.948 1.00 89.88 77 GLY A N 1
ATOM 596 C CA . GLY A 1 77 ? 0.533 4.728 -9.669 1.00 89.88 77 GLY A CA 1
ATOM 597 C C .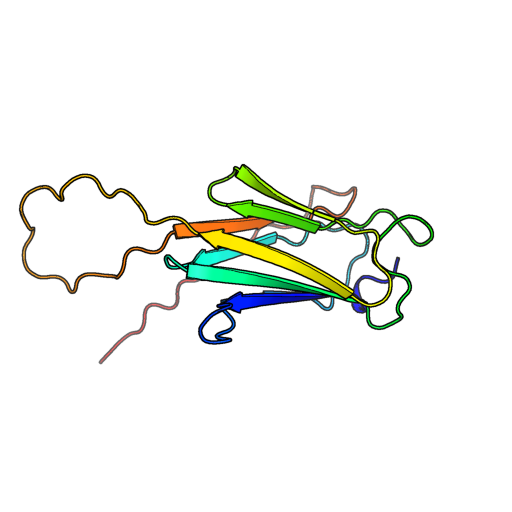 GLY A 1 77 ? 1.408 5.829 -10.267 1.00 89.88 77 GLY A C 1
ATOM 598 O O . GLY A 1 77 ? 2.583 5.604 -10.543 1.00 89.88 77 GLY A O 1
ATOM 599 N N . GLU A 1 78 ? 0.861 7.038 -10.413 1.00 91.69 78 GLU A N 1
ATOM 600 C CA . GLU A 1 78 ? 1.585 8.247 -10.818 1.00 91.69 78 GLU A CA 1
ATOM 601 C C . GLU A 1 78 ? 2.220 8.949 -9.609 1.00 91.69 78 GLU A C 1
ATOM 603 O O . GLU A 1 78 ? 1.771 10.006 -9.163 1.00 91.69 78 GLU A O 1
ATOM 608 N N . P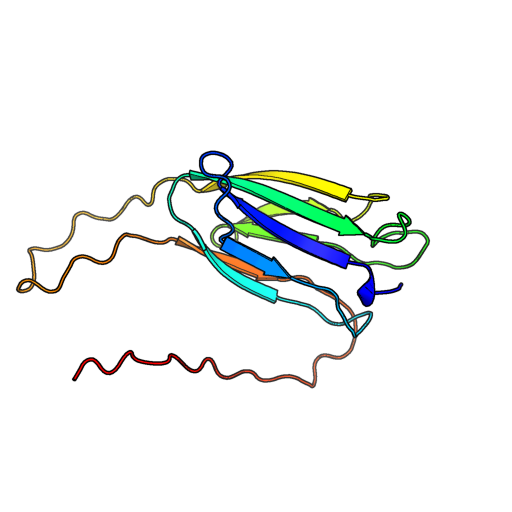HE A 1 79 ? 3.290 8.365 -9.077 1.00 92.44 79 PHE A N 1
ATOM 609 C CA . PHE A 1 79 ? 4.107 8.970 -8.024 1.00 92.44 79 PHE A CA 1
ATOM 610 C C . PHE A 1 79 ? 5.595 8.874 -8.370 1.00 92.44 79 PHE A C 1
ATOM 612 O O . PHE A 1 79 ? 5.955 8.214 -9.332 1.00 92.44 79 PHE A O 1
ATOM 619 N N . LEU A 1 80 ? 6.451 9.588 -7.634 1.00 91.31 80 LEU A N 1
ATOM 620 C CA . LEU A 1 80 ? 7.908 9.460 -7.761 1.00 91.31 80 LEU A CA 1
ATOM 621 C C . LEU A 1 80 ? 8.401 8.451 -6.722 1.00 91.31 80 LEU A C 1
ATOM 623 O O . LEU A 1 80 ? 8.382 7.257 -6.973 1.00 91.31 80 LEU A O 1
ATOM 627 N N . ASP A 1 81 ? 8.743 8.918 -5.521 1.00 93.88 81 ASP A N 1
ATOM 628 C CA . ASP A 1 81 ? 9.291 8.055 -4.466 1.00 93.88 81 ASP A CA 1
ATOM 629 C C . ASP A 1 81 ? 8.214 7.324 -3.654 1.00 93.88 81 ASP A C 1
ATOM 631 O O . ASP A 1 81 ? 8.432 6.212 -3.181 1.00 93.88 81 ASP A O 1
ATOM 635 N N . GLN A 1 82 ? 7.061 7.959 -3.417 1.00 96.06 82 GLN A N 1
ATOM 636 C CA . GLN A 1 82 ? 6.006 7.379 -2.586 1.00 96.06 82 GLN A CA 1
ATOM 637 C C . GLN A 1 82 ? 4.626 7.981 -2.847 1.00 96.06 82 GLN A C 1
ATOM 639 O O . GLN A 1 82 ? 4.498 9.141 -3.246 1.00 96.06 82 GLN A O 1
ATOM 644 N N . GLU A 1 83 ? 3.600 7.220 -2.480 1.00 96.56 83 GLU A N 1
ATOM 645 C CA . GLU A 1 83 ? 2.210 7.660 -2.416 1.00 96.56 83 GLU A CA 1
ATOM 646 C C . GLU A 1 83 ? 1.538 7.112 -1.150 1.00 96.56 83 GLU A C 1
ATOM 648 O O . GLU A 1 83 ? 1.862 6.019 -0.675 1.00 96.56 83 GLU A O 1
ATOM 653 N N . LEU A 1 84 ? 0.626 7.898 -0.569 1.00 97.38 84 LEU A N 1
ATOM 654 C CA . LEU A 1 84 ? -0.120 7.527 0.630 1.00 97.38 84 LEU A CA 1
ATOM 655 C C . LEU A 1 84 ? -1.617 7.695 0.396 1.00 97.38 84 LEU A C 1
ATOM 657 O O . LEU A 1 84 ? -2.054 8.707 -0.151 1.00 97.38 84 LEU A O 1
ATOM 661 N N . LEU A 1 85 ? -2.392 6.732 0.888 1.00 97.56 85 LEU A N 1
ATOM 662 C CA . LEU A 1 85 ? -3.847 6.785 0.914 1.00 97.56 85 LEU A CA 1
ATOM 663 C C . LEU A 1 85 ? -4.348 6.468 2.322 1.00 97.56 85 LEU A C 1
ATOM 665 O O . LEU A 1 85 ? -4.081 5.393 2.859 1.00 97.56 85 LEU A O 1
ATOM 669 N N . GLU A 1 86 ? -5.121 7.388 2.887 1.00 97.38 86 GLU A N 1
ATOM 670 C CA . GLU A 1 86 ? -5.880 7.161 4.115 1.00 97.38 86 GLU A CA 1
ATOM 671 C C . GLU A 1 86 ? -7.256 6.588 3.763 1.00 97.38 86 GLU A C 1
ATOM 673 O O . GLU A 1 86 ? -7.945 7.101 2.877 1.00 97.38 86 GLU A O 1
ATOM 678 N N . PHE A 1 87 ? -7.668 5.522 4.446 1.00 95.12 87 PHE A N 1
ATOM 679 C CA . PHE A 1 87 ? -8.985 4.914 4.259 1.00 95.12 87 PHE A CA 1
ATOM 680 C C . PHE A 1 87 ? -9.552 4.399 5.583 1.00 95.12 87 PHE A C 1
ATOM 682 O O . PHE A 1 87 ? -8.823 4.128 6.534 1.00 95.12 87 PHE A O 1
ATOM 689 N N . VAL A 1 88 ? -10.877 4.260 5.644 1.00 94.62 88 VAL A N 1
ATOM 690 C CA . VAL A 1 88 ? -11.595 3.839 6.854 1.00 94.62 88 VAL A CA 1
ATOM 691 C C . VAL A 1 88 ? -12.272 2.503 6.604 1.00 94.62 88 VAL A C 1
ATOM 693 O O . VAL A 1 88 ? -12.994 2.346 5.616 1.00 94.62 88 VAL A O 1
ATOM 696 N N . VAL A 1 89 ? -12.085 1.554 7.519 1.00 91.69 89 VAL A N 1
ATOM 697 C CA . VAL A 1 89 ? -12.866 0.315 7.543 1.00 91.69 89 VAL A CA 1
ATOM 698 C C . VAL A 1 89 ? -14.075 0.557 8.443 1.00 91.69 89 VAL A C 1
ATOM 700 O O . VAL A 1 89 ? -13.885 0.734 9.642 1.00 91.69 89 VAL A O 1
ATOM 703 N N . PRO A 1 90 ? -15.314 0.604 7.915 1.00 87.25 90 PRO A N 1
ATOM 704 C CA . PRO A 1 90 ? -16.495 0.874 8.722 1.00 87.25 90 PRO A CA 1
ATOM 705 C C . PRO A 1 90 ? -16.833 -0.324 9.623 1.00 87.25 90 PRO A C 1
ATOM 707 O O . PRO A 1 90 ? -16.444 -1.459 9.327 1.00 87.25 90 PRO A O 1
ATOM 710 N N . PRO A 1 91 ? -17.579 -0.102 10.719 1.00 82.19 91 PRO A N 1
ATOM 711 C CA . PRO A 1 91 ? -17.999 -1.189 11.585 1.00 82.19 91 PRO A CA 1
ATOM 712 C C . PRO A 1 91 ? -18.917 -2.138 10.810 1.00 82.19 91 PRO A C 1
ATOM 714 O O . PRO A 1 91 ? -19.769 -1.708 10.031 1.00 82.19 91 PRO A O 1
ATOM 717 N N . VAL A 1 92 ? -18.747 -3.442 11.027 1.00 71.44 92 VAL A N 1
ATOM 718 C CA . VAL A 1 92 ? -19.650 -4.442 10.455 1.00 71.44 92 VAL A CA 1
ATOM 719 C C . VAL A 1 92 ? -20.965 -4.388 11.218 1.00 71.44 92 VAL A C 1
ATOM 721 O O . VAL A 1 92 ? -21.006 -4.722 12.404 1.00 71.44 92 VAL A O 1
ATOM 724 N N . ASP A 1 93 ? -22.047 -4.031 10.531 1.00 67.69 93 ASP A N 1
ATOM 725 C CA . ASP A 1 93 ? -23.400 -4.230 11.045 1.00 67.69 93 ASP A CA 1
ATOM 726 C C . ASP A 1 93 ? -23.706 -5.734 11.055 1.00 67.69 93 ASP A C 1
ATOM 728 O O . ASP A 1 93 ? -24.235 -6.305 10.098 1.00 67.69 93 ASP A O 1
ATOM 732 N N . LEU A 1 94 ? -23.322 -6.412 12.138 1.00 56.91 94 LEU A N 1
ATOM 733 C CA . LEU A 1 94 ? -23.678 -7.811 12.332 1.00 56.91 94 LEU A CA 1
ATOM 734 C C . LEU A 1 94 ? -25.192 -7.908 12.578 1.00 56.91 94 LEU A C 1
ATOM 736 O O . LEU A 1 94 ? -25.706 -7.223 13.471 1.00 56.91 94 LEU A O 1
ATOM 740 N N . PRO A 1 95 ? -25.929 -8.778 11.858 1.00 58.56 95 PRO A N 1
ATOM 741 C CA . PRO A 1 95 ? -27.279 -9.118 12.279 1.00 58.56 95 PRO A CA 1
ATOM 742 C C . PRO A 1 95 ? -27.221 -9.657 13.718 1.00 58.56 95 PRO A C 1
ATOM 744 O O . PRO A 1 95 ? -26.257 -10.351 14.062 1.00 58.56 95 PRO A O 1
ATOM 747 N N . PRO A 1 96 ? -28.215 -9.353 14.577 1.00 51.72 96 PRO A N 1
ATOM 748 C CA . PRO A 1 96 ? -28.226 -9.858 15.942 1.00 51.72 96 PRO A CA 1
ATOM 749 C C . PRO A 1 96 ? -28.073 -11.376 15.904 1.00 51.72 96 PRO A C 1
ATOM 751 O O . PRO A 1 96 ? -28.879 -12.069 15.279 1.00 51.72 96 PRO A O 1
ATOM 754 N N . ALA A 1 97 ? -26.998 -11.869 16.526 1.00 52.47 97 ALA A N 1
ATOM 755 C CA . ALA A 1 97 ? -26.682 -13.285 16.554 1.00 52.47 97 ALA A CA 1
ATOM 756 C C . ALA A 1 97 ? -27.923 -14.062 17.009 1.00 52.47 97 ALA A C 1
ATOM 758 O O . ALA A 1 97 ? -28.505 -13.777 18.060 1.00 52.47 97 ALA A O 1
ATOM 759 N N . THR A 1 98 ? -28.347 -15.043 16.210 1.00 50.69 98 THR A N 1
ATOM 760 C CA . THR A 1 98 ? -29.292 -16.059 16.679 1.00 50.69 98 THR A CA 1
ATOM 761 C C . THR A 1 98 ? -28.782 -16.657 18.001 1.00 50.69 98 THR A C 1
ATOM 763 O O . THR A 1 98 ? -27.565 -16.740 18.176 1.00 50.69 98 THR A O 1
ATOM 766 N N . PRO A 1 99 ? -29.682 -17.037 18.935 1.00 59.72 99 PRO A N 1
ATOM 767 C CA . PRO A 1 99 ? -29.341 -17.388 20.314 1.00 59.72 99 PRO A CA 1
ATOM 768 C C . PRO A 1 99 ? -28.119 -18.313 20.436 1.00 59.72 99 PRO A C 1
ATOM 770 O O . PRO A 1 99 ? -27.937 -19.195 19.593 1.00 59.72 99 PRO A O 1
ATOM 773 N N . PRO A 1 100 ? -27.293 -18.137 21.482 1.00 54.56 100 PRO A N 1
ATOM 774 C CA . PRO A 1 100 ? -25.926 -18.630 21.494 1.00 54.56 100 PRO A CA 1
ATOM 775 C C . PRO A 1 100 ? -25.884 -20.160 21.468 1.00 54.56 100 PRO A C 1
ATOM 777 O O . PRO A 1 100 ? -26.445 -20.833 22.336 1.00 54.56 100 PRO A O 1
ATOM 780 N N . ALA A 1 101 ? -25.164 -20.703 20.486 1.00 53.50 101 ALA A N 1
ATOM 781 C CA . ALA A 1 101 ? -24.568 -22.026 20.594 1.00 53.50 101 ALA A CA 1
ATOM 782 C C . ALA A 1 101 ? -23.599 -22.048 21.805 1.00 53.50 101 ALA A C 1
ATOM 784 O O . ALA A 1 101 ? -23.105 -20.989 22.202 1.00 53.50 101 ALA A O 1
ATOM 785 N N . PRO A 1 102 ? -23.361 -23.218 22.435 1.00 58.47 102 PRO A N 1
ATOM 786 C CA . PRO A 1 102 ? -22.500 -23.356 23.615 1.00 58.47 102 PRO A CA 1
ATOM 787 C C . PRO A 1 102 ? -21.129 -22.679 23.438 1.00 58.47 102 PRO A C 1
ATOM 789 O O . PRO A 1 102 ? -20.668 -22.534 22.308 1.00 58.47 102 PRO A O 1
ATOM 792 N N . PRO A 1 103 ? -20.475 -22.262 24.539 1.00 55.72 103 PRO A N 1
ATOM 793 C CA . PRO A 1 103 ? -19.380 -21.297 24.522 1.00 55.72 103 PRO A CA 1
ATOM 794 C C . PRO A 1 103 ? -18.135 -21.845 23.816 1.00 55.72 103 PRO A C 1
ATOM 796 O O . PRO A 1 103 ? -17.252 -22.429 24.441 1.00 55.72 103 PRO A O 1
ATOM 799 N N . SER A 1 104 ? -18.045 -21.623 22.509 1.00 52.88 104 SER A N 1
ATOM 800 C CA . SER A 1 104 ? -16.775 -21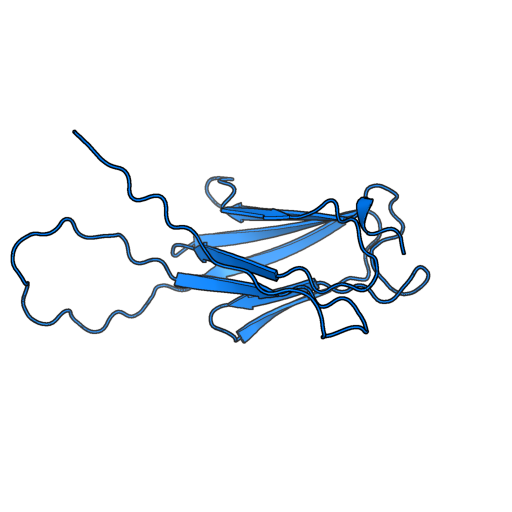.465 21.812 1.00 52.88 104 SER A CA 1
ATOM 801 C C . SER A 1 104 ? -16.372 -19.995 21.903 1.00 52.88 104 SER A C 1
ATOM 803 O O . SER A 1 104 ? -17.217 -19.110 21.764 1.00 52.88 104 SER A O 1
ATOM 805 N N . LEU A 1 105 ? -15.095 -19.748 22.192 1.00 50.66 105 LEU A N 1
ATOM 806 C CA . LEU A 1 105 ? -14.497 -18.421 22.336 1.00 50.66 105 LEU A CA 1
ATOM 807 C C . LEU A 1 105 ? -14.970 -17.486 21.196 1.00 50.66 105 LEU A C 1
ATOM 809 O O . LEU A 1 105 ? -14.882 -17.890 20.036 1.00 50.66 105 LEU A O 1
ATOM 813 N N . PRO A 1 106 ? -15.498 -16.281 21.479 1.00 55.25 106 PRO A N 1
ATOM 814 C CA . PRO A 1 106 ? -15.924 -15.374 20.420 1.00 55.25 106 PRO A CA 1
ATOM 815 C C . PRO A 1 106 ? -14.693 -14.878 19.650 1.00 55.25 106 PRO A C 1
ATOM 817 O O . PRO A 1 106 ? -13.878 -14.140 20.200 1.00 55.25 106 PRO A O 1
ATOM 820 N N . SER A 1 107 ? -14.545 -15.283 18.385 1.00 51.56 107 SER A N 1
ATOM 821 C CA . SER A 1 107 ? -13.597 -14.638 17.471 1.00 51.56 107 SER A CA 1
ATOM 822 C C . SER A 1 107 ? -14.028 -13.182 17.248 1.00 51.56 107 SER A C 1
ATOM 824 O O . SER A 1 107 ? -15.224 -12.936 17.058 1.00 51.56 107 SER A O 1
ATOM 826 N N . PRO A 1 108 ? -13.099 -12.209 17.275 1.00 56.47 108 PRO A N 1
ATOM 827 C CA . PRO A 1 108 ? -13.428 -10.830 16.939 1.00 56.47 108 PRO A CA 1
ATOM 828 C C . PRO A 1 108 ? -13.933 -10.748 15.487 1.00 56.47 108 PRO A C 1
ATOM 830 O O . PRO A 1 108 ? -13.437 -11.488 14.634 1.00 56.47 108 PRO A O 1
ATOM 833 N N . PRO A 1 109 ? -14.920 -9.885 15.184 1.00 56.66 109 PRO A N 1
ATOM 834 C CA . PRO A 1 109 ? -15.379 -9.690 13.816 1.00 56.66 109 PRO A CA 1
ATOM 835 C C . PRO A 1 109 ? -14.273 -9.011 13.010 1.00 56.66 109 PRO A C 1
ATOM 837 O O . PRO A 1 109 ? -13.854 -7.901 13.332 1.00 56.66 109 PRO A O 1
ATOM 840 N N . THR A 1 110 ? -13.797 -9.681 11.968 1.00 47.00 110 THR A N 1
ATOM 841 C CA . THR A 1 110 ? -12.801 -9.147 11.042 1.00 47.00 110 THR A CA 1
ATOM 842 C C . THR A 1 110 ? -13.415 -9.081 9.640 1.00 47.00 110 THR A C 1
ATOM 844 O O . THR A 1 110 ? -14.287 -9.884 9.293 1.00 47.00 110 THR A O 1
ATOM 847 N N . LEU A 1 111 ? -13.029 -8.082 8.843 1.00 50.56 111 LEU A N 1
ATOM 848 C CA . LEU A 1 111 ? -13.648 -7.771 7.550 1.00 50.56 111 LEU A CA 1
ATOM 849 C C . LEU A 1 111 ? -12.694 -8.090 6.396 1.00 50.56 111 LEU A C 1
ATOM 851 O O . LEU A 1 111 ? -11.597 -7.552 6.393 1.00 50.56 111 LEU A O 1
ATOM 855 N N . GLN A 1 112 ? -13.086 -8.942 5.437 1.00 42.81 112 GLN A N 1
ATOM 856 C CA . GLN A 1 112 ? -12.191 -9.387 4.356 1.00 42.81 112 GLN A CA 1
ATOM 857 C C . GLN A 1 112 ? -11.838 -8.214 3.432 1.00 42.81 112 GLN A C 1
ATOM 859 O O . GLN A 1 112 ? -12.711 -7.629 2.785 1.00 42.81 112 GLN A O 1
ATOM 864 N N . VAL A 1 113 ? -10.556 -7.884 3.362 1.00 38.31 113 VAL A N 1
ATOM 865 C CA . VAL A 1 113 ? -9.965 -6.929 2.424 1.00 38.31 113 VAL A CA 1
ATOM 866 C C . VAL A 1 113 ? -9.195 -7.736 1.402 1.00 38.31 113 VAL A C 1
ATOM 868 O O . VAL A 1 113 ? -8.268 -8.444 1.767 1.00 38.31 113 VAL A O 1
ATOM 871 N N . LEU A 1 114 ? -9.569 -7.622 0.132 1.00 48.28 114 LEU A N 1
ATOM 872 C CA . LEU A 1 114 ? -8.853 -8.221 -0.987 1.00 48.28 114 LEU A CA 1
ATOM 873 C C . LEU A 1 114 ? -8.075 -7.113 -1.693 1.00 48.28 114 LEU A C 1
ATOM 875 O O . LEU A 1 114 ? -8.671 -6.255 -2.337 1.00 48.28 114 LEU A O 1
ATOM 879 N N . VAL A 1 115 ? -6.752 -7.128 -1.591 1.00 44.41 115 VAL A N 1
ATOM 880 C CA . VAL A 1 115 ? -5.876 -6.328 -2.453 1.00 44.41 115 VAL A CA 1
ATOM 881 C C . VAL A 1 115 ? -5.608 -7.158 -3.697 1.00 44.41 115 VAL A C 1
ATOM 883 O O . VAL A 1 115 ? -5.236 -8.322 -3.600 1.00 44.41 115 VAL A O 1
ATOM 886 N N . SER A 1 116 ? -5.798 -6.580 -4.875 1.00 41.25 116 SER A N 1
ATOM 887 C CA . SER A 1 116 ? -5.470 -7.206 -6.153 1.00 41.25 116 SER A CA 1
ATOM 888 C C . SER A 1 116 ? -4.678 -6.214 -6.992 1.00 41.25 116 SER A C 1
ATOM 890 O O . SER A 1 116 ? -5.258 -5.252 -7.483 1.00 41.25 116 SER A O 1
ATOM 892 N N . ILE A 1 117 ? -3.370 -6.406 -7.153 1.00 45.97 117 ILE A N 1
ATOM 893 C CA . ILE A 1 117 ? -2.540 -5.541 -8.018 1.00 45.97 117 ILE A CA 1
ATOM 894 C C . ILE A 1 117 ? -2.504 -6.185 -9.383 1.00 45.97 117 ILE A C 1
ATOM 896 O O . ILE A 1 117 ? -2.067 -7.314 -9.396 1.00 45.97 117 ILE A O 1
ATOM 900 N N . LEU A 1 118 ? -3.013 -5.591 -10.477 1.00 47.03 118 LEU A N 1
ATOM 901 C CA . LEU A 1 118 ? -2.999 -6.206 -11.820 1.00 47.03 118 LEU A CA 1
ATOM 902 C C . LEU A 1 118 ? -1.754 -5.806 -12.564 1.00 47.03 118 LEU A C 1
ATOM 904 O O . LEU A 1 118 ? -1.453 -4.631 -12.675 1.00 47.03 118 LEU A O 1
ATOM 908 N N . THR A 1 119 ? -1.072 -6.774 -13.134 1.00 55.72 119 THR A N 1
ATOM 909 C CA . THR A 1 119 ? 0.156 -6.549 -13.866 1.00 55.72 119 THR A CA 1
ATOM 910 C C . THR A 1 119 ? 0.083 -7.603 -15.004 1.00 55.72 119 THR A C 1
ATOM 912 O O . THR A 1 119 ? -0.498 -8.676 -14.820 1.00 55.72 119 THR A O 1
ATOM 915 N N . ASP A 1 120 ? 0.441 -7.164 -16.221 1.00 52.25 120 ASP A N 1
ATOM 916 C CA . ASP A 1 120 ? 0.049 -7.612 -17.581 1.00 52.25 120 ASP A CA 1
ATOM 917 C C . ASP A 1 120 ? 0.077 -9.124 -18.034 1.00 52.25 120 ASP A C 1
ATOM 919 O O . ASP A 1 120 ? -0.438 -10.022 -17.375 1.00 52.25 120 ASP A O 1
ATOM 923 N N . LEU A 1 121 ? 0.365 -9.399 -19.313 1.00 49.12 121 LEU A N 1
ATOM 924 C CA . LEU A 1 121 ? -0.473 -10.163 -20.261 1.00 49.12 121 LEU A CA 1
ATOM 925 C C . LEU A 1 121 ? -0.209 -11.687 -20.395 1.00 49.12 121 LEU A C 1
ATOM 927 O O . LEU A 1 121 ? -0.122 -12.164 -21.525 1.00 49.12 121 LEU A O 1
ATOM 931 N N . PHE A 1 122 ? -0.175 -12.506 -19.333 1.00 56.41 122 PHE A N 1
ATOM 932 C CA . PHE A 1 122 ? -0.185 -13.987 -19.505 1.00 56.41 122 PHE A CA 1
ATOM 933 C C . PHE A 1 122 ? -0.974 -14.767 -18.423 1.00 56.41 122 PHE A C 1
ATOM 935 O O . PHE A 1 122 ? -0.429 -15.131 -17.387 1.00 56.41 122 PHE A O 1
ATOM 942 N N . PRO A 1 123 ? -2.255 -15.117 -18.670 1.00 50.34 123 PRO A N 1
ATOM 943 C CA . PRO A 1 123 ? -3.171 -15.662 -17.657 1.00 50.34 123 PRO A CA 1
ATOM 944 C C . PRO A 1 123 ? -3.079 -17.184 -17.390 1.00 50.34 123 PRO A C 1
ATOM 946 O O . PRO A 1 123 ? -4.001 -17.742 -16.798 1.00 50.34 123 PRO A O 1
ATOM 949 N N . SER A 1 124 ? -2.038 -17.896 -17.843 1.00 49.38 124 SER A N 1
ATOM 950 C CA . SER A 1 124 ? -2.002 -19.375 -17.779 1.00 49.38 124 SER A CA 1
ATOM 951 C C . SER A 1 124 ? -1.184 -20.000 -16.645 1.00 49.38 124 SER A C 1
ATOM 953 O O . SER A 1 124 ? -1.228 -21.217 -16.498 1.00 49.38 124 SER A O 1
ATOM 955 N N . GLU A 1 125 ? -0.492 -19.226 -15.815 1.00 55.25 125 GLU A N 1
ATOM 956 C CA . GLU A 1 125 ? 0.213 -19.746 -14.636 1.00 55.25 125 GLU A CA 1
ATOM 957 C C . GLU A 1 125 ? -0.022 -18.737 -13.505 1.00 55.25 125 GLU A C 1
ATOM 959 O O . GLU A 1 125 ? 0.481 -17.625 -13.537 1.00 55.25 125 GLU A O 1
ATOM 964 N N . THR A 1 126 ? -0.882 -18.981 -12.517 1.00 49.88 126 THR A N 1
ATOM 965 C CA . THR A 1 126 ? -0.458 -19.697 -11.310 1.00 49.88 126 THR A CA 1
ATOM 966 C C . THR A 1 126 ? -1.676 -20.038 -10.438 1.00 49.88 126 THR A C 1
ATOM 968 O O . THR A 1 126 ? -2.515 -19.188 -10.149 1.00 49.88 126 THR A O 1
ATOM 971 N N . THR A 1 127 ? -1.764 -21.294 -9.999 1.00 50.09 127 THR A N 1
ATOM 972 C CA . THR A 1 127 ? -2.688 -21.778 -8.959 1.00 50.09 127 THR A CA 1
ATOM 973 C C . THR A 1 127 ? -2.017 -21.728 -7.590 1.00 50.09 127 THR A C 1
ATOM 975 O O . THR A 1 127 ? -0.906 -22.238 -7.451 1.00 50.09 127 THR A O 1
ATOM 978 N N . TRP A 1 128 ? -2.716 -21.235 -6.566 1.00 53.38 128 TRP A N 1
ATOM 979 C CA . TRP A 1 128 ? -2.251 -21.265 -5.174 1.00 53.38 128 TRP A CA 1
ATOM 980 C C . TRP A 1 128 ? -3.222 -22.055 -4.289 1.00 53.38 128 TRP A C 1
ATOM 982 O O . TRP A 1 128 ? -4.431 -22.042 -4.510 1.00 53.38 128 TRP A O 1
ATOM 992 N N . THR A 1 129 ? -2.684 -22.750 -3.284 1.00 40.00 129 THR A N 1
ATOM 993 C CA . THR A 1 129 ? -3.445 -23.424 -2.220 1.00 40.00 129 THR A CA 1
ATOM 994 C C . THR A 1 129 ? -3.061 -22.777 -0.894 1.00 40.00 129 THR A C 1
ATOM 996 O O . THR A 1 129 ? -1.885 -22.788 -0.537 1.00 40.00 129 THR A O 1
ATOM 999 N N . VAL A 1 130 ? -4.026 -22.215 -0.165 1.00 43.69 130 VAL A N 1
ATOM 1000 C CA . VAL A 1 130 ? -3.801 -21.704 1.196 1.00 43.69 130 VAL A CA 1
ATOM 1001 C C . VAL A 1 130 ? -3.656 -22.898 2.139 1.00 43.69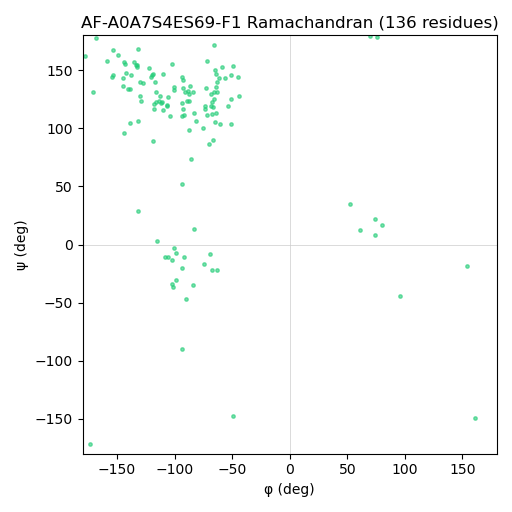 130 VAL A C 1
ATOM 1003 O O . VAL A 1 130 ? -4.577 -23.707 2.262 1.00 43.69 130 VAL A O 1
ATOM 1006 N N . VAL A 1 131 ? -2.505 -23.020 2.801 1.00 48.34 131 VAL A N 1
ATOM 1007 C CA . VAL A 1 131 ? -2.312 -23.959 3.913 1.00 48.34 131 VAL A CA 1
ATOM 1008 C C . VAL A 1 131 ? -2.597 -23.195 5.200 1.00 48.34 131 VAL A C 1
ATOM 1010 O O . VAL A 1 131 ? -1.853 -22.292 5.566 1.00 48.34 131 VAL A O 1
ATOM 1013 N N . GLN A 1 132 ? -3.701 -23.526 5.865 1.00 39.94 132 GLN A N 1
ATOM 1014 C CA . GLN A 1 132 ? -3.969 -23.058 7.219 1.00 39.94 132 GLN A CA 1
ATOM 1015 C C . GLN A 1 132 ? -3.196 -23.981 8.167 1.00 39.94 132 GLN A C 1
ATOM 1017 O O . GLN A 1 132 ? -3.572 -25.144 8.330 1.00 39.94 132 GLN A O 1
ATOM 1022 N N . GLU A 1 133 ? -2.096 -23.503 8.754 1.00 49.91 133 GLU A N 1
ATOM 1023 C CA . GLU A 1 133 ? -1.512 -24.182 9.912 1.00 49.91 133 GLU A CA 1
ATOM 1024 C C . GLU A 1 133 ? -2.528 -24.084 11.052 1.00 49.91 133 GLU A C 1
ATOM 1026 O O . GLU A 1 133 ? -2.783 -23.021 11.613 1.00 49.91 133 GLU A O 1
ATOM 1031 N N . MET A 1 134 ? -3.193 -25.205 11.331 1.00 46.91 134 MET A N 1
ATOM 1032 C CA . MET A 1 134 ? -3.943 -25.368 12.563 1.00 46.91 134 MET A CA 1
ATOM 1033 C C . MET A 1 134 ? -2.915 -25.524 13.678 1.00 46.91 134 MET A C 1
ATOM 1035 O O . MET A 1 134 ? -2.226 -26.545 13.729 1.00 46.91 134 MET A O 1
ATOM 1039 N N . ASP A 1 135 ? -2.823 -24.530 14.559 1.00 47.72 135 ASP A N 1
ATOM 1040 C CA . ASP A 1 135 ? -2.118 -24.652 15.830 1.00 47.72 135 ASP A CA 1
ATOM 1041 C C . ASP A 1 135 ? -2.615 -25.904 16.566 1.00 47.72 135 ASP A C 1
ATOM 1043 O O . ASP A 1 135 ? -3.707 -25.944 17.143 1.00 47.72 135 ASP A O 1
ATOM 1047 N N . THR A 1 136 ? -1.809 -26.963 16.550 1.00 48.72 136 THR A N 1
ATOM 1048 C CA . THR A 1 136 ? -1.958 -28.073 17.484 1.00 48.72 136 THR A CA 1
ATOM 1049 C C . THR A 1 136 ? -1.429 -27.616 18.835 1.00 48.72 136 THR A C 1
ATOM 1051 O O . THR A 1 136 ? -0.221 -27.632 19.067 1.00 48.72 136 THR A O 1
ATOM 1054 N N . VAL A 1 137 ? -2.329 -27.234 19.740 1.00 47.91 137 VAL A N 1
ATOM 1055 C CA . VAL A 1 137 ? -2.019 -27.176 21.173 1.00 47.91 137 VAL A CA 1
ATOM 1056 C C . VAL A 1 137 ? -2.183 -28.584 21.746 1.00 47.91 137 VAL A C 1
ATOM 1058 O O . VAL A 1 137 ? -3.294 -29.117 21.792 1.00 47.91 137 VAL A O 1
ATOM 1061 N N . GLY A 1 138 ? -1.066 -29.174 22.172 1.00 42.38 138 GLY A N 1
ATOM 1062 C CA . GLY A 1 138 ? -0.979 -30.367 23.012 1.00 42.38 138 GLY A CA 1
ATOM 1063 C C . GLY A 1 138 ? 0.089 -30.161 24.072 1.00 42.38 138 GLY A C 1
ATOM 1064 O O . GLY A 1 138 ? 1.193 -29.719 23.687 1.00 42.38 138 GLY A O 1
#

Radius of gyration: 17.96 Å; Cα contacts (8 Å, |Δi|>4): 268; chains: 1; bounding box: 44×40×45 Å

Sequence (138 aa):
EYPGETTWVVRSATTDEVFLTGGPYLDAGFLYAAEVFLPYDEYIFSILDSFGDGICCLYGNGEWTLLLQGQEVGRGGEFLDQELLEFVVPPVDLPPATPPAPPSLPSPPTLQVLVSILTDLFPSETTWTVVQEMDTVG